Protein AF-A0A0F0HFT6-F1 (afdb_monomer_lite)

Foldseek 3Di:
DVQLVQLVVQLVVLQVPFWDPPDPPPPDTDGDQVLVVDDDDPVVNVVSVLVVVLSVQLNVVSVLSNLQVVQVVVQVVCVVPPNPPDPPPPRDKDWDDPDPVRDIDIDRHHQDPVLVVVVHNDPGSVVSSVCSCVPVVRDD

Structure (mmCIF, N/CA/C/O backbone):
data_AF-A0A0F0HFT6-F1
#
_entry.id   AF-A0A0F0HFT6-F1
#
loop_
_atom_site.group_PDB
_atom_site.id
_atom_site.type_symbol
_atom_site.label_atom_id
_atom_site.label_alt_id
_atom_site.label_comp_id
_atom_site.label_asym_id
_atom_site.label_entity_id
_atom_site.label_seq_id
_atom_site.pdbx_PDB_ins_code
_atom_site.Cartn_x
_atom_site.Cartn_y
_atom_site.Cartn_z
_atom_site.occupancy
_atom_site.B_iso_or_equiv
_atom_site.auth_seq_id
_atom_site.auth_comp_id
_atom_site.auth_asym_id
_atom_site.auth_atom_id
_atom_site.pdbx_PDB_model_num
ATOM 1 N N . MET A 1 1 ? -19.489 0.241 5.269 1.00 63.25 1 MET A N 1
ATOM 2 C CA . MET A 1 1 ? -18.514 -0.753 4.760 1.00 63.25 1 MET A CA 1
ATOM 3 C C . MET A 1 1 ? -18.097 -0.479 3.302 1.00 63.25 1 MET A C 1
ATOM 5 O O . MET A 1 1 ? -17.795 -1.406 2.567 1.00 63.25 1 MET A O 1
ATOM 9 N N . LYS A 1 2 ? -18.068 0.797 2.878 1.00 80.56 2 LYS A N 1
ATOM 10 C CA . LYS A 1 2 ? -17.800 1.215 1.491 1.00 80.56 2 LYS A CA 1
ATOM 11 C C . LYS A 1 2 ? -16.297 1.236 1.163 1.00 80.56 2 LYS A C 1
ATOM 13 O O . LYS A 1 2 ? -15.893 0.699 0.143 1.00 80.56 2 LYS A O 1
ATOM 18 N N . ILE A 1 3 ? -15.481 1.739 2.093 1.00 86.06 3 ILE A N 1
ATOM 19 C CA . ILE A 1 3 ? -14.032 1.935 1.918 1.00 86.06 3 ILE A CA 1
ATOM 20 C C . ILE A 1 3 ? -13.312 0.636 1.531 1.00 86.06 3 ILE A C 1
ATOM 22 O O . ILE A 1 3 ? -12.620 0.605 0.524 1.00 86.06 3 ILE A O 1
ATOM 26 N N . PHE A 1 4 ? -13.505 -0.455 2.285 1.00 87.19 4 PHE A N 1
ATOM 27 C CA . PHE A 1 4 ? -12.849 -1.731 1.969 1.00 87.19 4 PHE A CA 1
ATOM 28 C C . PHE A 1 4 ? -13.235 -2.248 0.577 1.00 87.19 4 PHE A C 1
ATOM 30 O O . PHE A 1 4 ? -12.374 -2.700 -0.169 1.00 87.19 4 PHE A O 1
ATOM 37 N N . ALA A 1 5 ? -14.514 -2.141 0.206 1.00 89.81 5 ALA A N 1
ATOM 38 C CA . ALA A 1 5 ? -14.989 -2.567 -1.106 1.00 89.81 5 ALA A CA 1
ATOM 39 C C . ALA A 1 5 ? -14.402 -1.715 -2.244 1.00 89.81 5 ALA A C 1
ATOM 41 O O . ALA A 1 5 ? -14.078 -2.260 -3.296 1.00 89.81 5 ALA A O 1
ATOM 42 N N . ASP A 1 6 ? -14.241 -0.407 -2.035 1.00 91.75 6 ASP A N 1
ATOM 43 C CA . ASP A 1 6 ? -13.646 0.492 -3.025 1.00 91.75 6 ASP A CA 1
ATOM 44 C C . ASP A 1 6 ? -12.143 0.219 -3.199 1.00 91.75 6 ASP A C 1
ATOM 46 O O . ASP A 1 6 ? -11.693 0.041 -4.329 1.00 91.75 6 ASP A O 1
ATOM 50 N N . VAL A 1 7 ? -11.388 0.056 -2.103 1.00 92.50 7 VAL A N 1
ATOM 51 C CA . VAL A 1 7 ? -9.966 -0.331 -2.175 1.00 92.50 7 VAL A CA 1
ATOM 52 C C . VAL A 1 7 ? -9.803 -1.694 -2.849 1.00 92.50 7 VAL A C 1
ATOM 54 O O . VAL A 1 7 ? -8.927 -1.875 -3.691 1.00 92.50 7 VAL A O 1
ATOM 57 N N . TRP A 1 8 ? -10.654 -2.662 -2.497 1.00 90.38 8 TRP A N 1
ATOM 58 C CA . TRP A 1 8 ? -10.614 -3.999 -3.082 1.00 90.38 8 TRP A CA 1
ATOM 59 C C . TRP A 1 8 ? -10.923 -3.978 -4.580 1.00 90.38 8 TRP A C 1
ATOM 61 O O . TRP A 1 8 ? -10.245 -4.651 -5.353 1.00 90.38 8 TRP A O 1
ATOM 71 N N . ARG A 1 9 ? -11.908 -3.178 -5.008 1.00 92.81 9 ARG A N 1
ATOM 72 C CA . ARG A 1 9 ? -12.230 -2.988 -6.428 1.00 92.81 9 ARG A CA 1
ATOM 73 C C . ARG A 1 9 ? -11.034 -2.421 -7.188 1.00 92.81 9 ARG A C 1
ATOM 75 O O . ARG A 1 9 ? -10.712 -2.936 -8.256 1.00 92.81 9 ARG A O 1
ATOM 82 N N . ASP A 1 10 ? -10.379 -1.403 -6.638 1.00 93.62 10 ASP A N 1
ATOM 83 C CA . ASP A 1 10 ? -9.214 -0.781 -7.268 1.00 93.62 10 ASP A CA 1
ATOM 84 C C . ASP A 1 10 ? -8.030 -1.759 -7.333 1.00 93.62 10 ASP A C 1
ATOM 86 O O . ASP A 1 10 ? -7.403 -1.888 -8.385 1.00 93.62 10 ASP A O 1
ATOM 90 N N . LEU A 1 11 ? -7.780 -2.524 -6.264 1.00 90.50 11 LEU A N 1
ATOM 91 C CA . LEU A 1 11 ? -6.747 -3.562 -6.232 1.00 90.50 11 LEU A CA 1
ATOM 92 C C . LEU A 1 11 ? -7.001 -4.662 -7.268 1.00 90.50 11 LEU A C 1
ATOM 94 O O . LEU A 1 11 ? -6.117 -4.958 -8.069 1.00 90.50 11 LEU A O 1
ATOM 98 N N . ILE A 1 12 ? -8.204 -5.240 -7.298 1.00 87.75 12 ILE A N 1
ATOM 99 C CA . ILE A 1 12 ? -8.565 -6.268 -8.282 1.00 87.75 12 ILE A CA 1
ATOM 100 C C . ILE A 1 12 ? -8.500 -5.707 -9.702 1.00 87.75 12 ILE A C 1
ATOM 102 O O . ILE A 1 12 ? -8.014 -6.386 -10.597 1.00 87.75 12 ILE A O 1
ATOM 106 N N . GLY A 1 13 ? -8.918 -4.458 -9.912 1.00 88.44 13 GLY A N 1
ATOM 107 C CA . GLY A 1 13 ? -8.851 -3.811 -11.218 1.00 88.44 13 GLY A CA 1
ATOM 108 C C . GLY A 1 13 ? -7.425 -3.568 -11.723 1.00 88.44 13 GLY A C 1
ATOM 109 O O . GLY A 1 13 ? -7.229 -3.501 -12.937 1.00 88.44 13 GLY A O 1
ATOM 110 N N . VAL A 1 14 ? -6.444 -3.418 -10.826 1.00 87.25 14 VAL A N 1
ATOM 111 C CA . VAL A 1 14 ? -5.014 -3.412 -11.178 1.00 87.25 14 VAL A CA 1
ATOM 112 C C . VAL A 1 14 ? -4.527 -4.838 -11.424 1.00 87.25 14 VAL A C 1
ATOM 114 O O . VAL A 1 14 ? -3.837 -5.076 -12.413 1.00 87.25 14 VAL A O 1
ATOM 117 N N . ILE A 1 15 ? -4.924 -5.793 -10.575 1.00 84.00 15 ILE A N 1
ATOM 118 C CA . ILE A 1 15 ? -4.513 -7.192 -10.712 1.00 84.00 15 ILE A CA 1
ATOM 119 C C . ILE A 1 15 ? -4.967 -7.773 -12.056 1.00 84.00 15 ILE A C 1
ATOM 121 O O . ILE A 1 15 ? -4.150 -8.288 -12.809 1.00 84.00 15 ILE A O 1
ATOM 125 N N . ASP A 1 16 ? -6.247 -7.637 -12.391 1.00 83.06 16 ASP A N 1
ATOM 126 C CA . ASP A 1 16 ? -6.850 -8.188 -13.610 1.00 83.06 16 ASP A CA 1
ATOM 127 C C . ASP A 1 16 ? -6.229 -7.620 -14.898 1.00 83.06 16 ASP A C 1
ATOM 129 O O . ASP A 1 16 ? -6.107 -8.320 -15.901 1.00 83.06 16 ASP A O 1
ATOM 133 N N . ARG A 1 17 ? -5.783 -6.357 -14.865 1.00 82.62 17 ARG A N 1
ATOM 134 C CA . ARG A 1 17 ? -5.152 -5.696 -16.017 1.00 82.62 17 ARG A CA 1
ATOM 135 C C . ARG A 1 17 ? -3.681 -6.049 -16.195 1.00 82.62 17 ARG A C 1
ATOM 137 O O . ARG A 1 17 ? -3.242 -6.247 -17.325 1.00 82.62 17 ARG A O 1
ATOM 144 N N . GLU A 1 18 ? -2.923 -6.078 -15.102 1.00 80.19 18 GLU A N 1
ATOM 145 C CA . GLU A 1 18 ? -1.455 -6.061 -15.162 1.00 80.19 18 GLU A CA 1
ATOM 146 C C . GLU A 1 18 ? -0.804 -7.407 -14.815 1.00 80.19 18 GLU A C 1
ATOM 148 O O . GLU A 1 18 ? 0.389 -7.615 -15.065 1.00 80.19 18 GLU A O 1
ATOM 153 N N . PHE A 1 19 ? -1.556 -8.350 -14.241 1.00 74.19 19 PHE A N 1
ATOM 154 C CA . PHE A 1 19 ? -1.007 -9.655 -13.891 1.00 74.19 19 PHE A CA 1
ATOM 155 C C . PHE A 1 19 ? -1.063 -10.591 -15.088 1.00 74.19 19 PHE A C 1
ATOM 157 O O . PHE A 1 19 ? -2.067 -10.723 -15.787 1.00 74.19 19 PHE A O 1
ATOM 164 N N . ALA A 1 20 ? 0.049 -11.282 -15.323 1.00 62.75 20 ALA A N 1
ATOM 165 C CA . ALA A 1 20 ? 0.109 -12.279 -16.372 1.00 62.75 20 ALA A CA 1
ATOM 166 C C . ALA A 1 20 ? -0.697 -13.514 -15.954 1.00 62.75 20 ALA A C 1
ATOM 168 O O . ALA A 1 20 ? -0.375 -14.161 -14.958 1.00 62.75 20 ALA A O 1
ATOM 169 N N . TYR A 1 21 ? -1.633 -13.948 -16.802 1.00 55.03 21 TYR A N 1
ATOM 170 C CA . TYR A 1 21 ? -2.261 -15.276 -16.715 1.00 55.03 21 TYR A CA 1
ATOM 171 C C . TYR A 1 21 ? -1.237 -16.437 -16.714 1.00 55.03 21 TYR A C 1
ATOM 173 O O . TYR A 1 21 ? -1.597 -17.586 -16.475 1.00 55.03 21 TYR A O 1
ATOM 181 N N . HIS A 1 22 ? 0.027 -16.178 -17.072 1.00 47.31 22 HIS A N 1
ATOM 182 C CA . HIS A 1 22 ? 0.972 -17.191 -17.554 1.00 47.31 22 HIS A CA 1
ATOM 183 C C . HIS A 1 22 ? 2.029 -17.654 -16.543 1.00 47.31 22 HIS A C 1
ATOM 185 O O . HIS A 1 22 ? 2.823 -18.536 -16.861 1.00 47.31 22 HIS A O 1
ATOM 191 N N . ARG A 1 23 ? 2.029 -17.155 -15.302 1.00 46.69 23 ARG A N 1
ATOM 192 C CA . ARG A 1 23 ? 2.836 -17.749 -14.220 1.00 46.69 23 ARG A CA 1
ATOM 193 C C . ARG A 1 23 ? 1.975 -18.051 -13.005 1.00 46.69 23 ARG A C 1
ATOM 195 O O . ARG A 1 23 ? 2.172 -17.493 -11.933 1.00 46.69 23 ARG A O 1
ATOM 202 N N . ASN A 1 24 ? 1.071 -19.014 -13.169 1.00 47.69 24 ASN A N 1
ATOM 203 C CA . ASN A 1 24 ? 0.470 -19.737 -12.051 1.00 47.69 24 ASN A CA 1
ATOM 204 C C . ASN A 1 24 ? 1.561 -20.560 -11.342 1.00 47.69 24 ASN A C 1
ATOM 206 O O . ASN A 1 24 ? 1.649 -21.780 -11.493 1.00 47.69 24 ASN A O 1
ATOM 210 N N . MET A 1 25 ? 2.420 -19.905 -10.556 1.00 51.28 25 MET A N 1
ATOM 211 C CA . MET A 1 25 ? 3.235 -20.582 -9.547 1.00 51.28 25 MET A CA 1
ATOM 212 C C . MET A 1 25 ? 2.323 -20.972 -8.386 1.00 51.28 25 MET A C 1
ATOM 214 O O . MET A 1 25 ? 2.367 -20.340 -7.339 1.00 51.28 25 MET A O 1
ATOM 218 N N . ARG A 1 26 ? 1.494 -21.993 -8.636 1.00 52.69 26 ARG A N 1
ATOM 219 C CA . ARG A 1 26 ? 0.571 -22.754 -7.773 1.00 52.69 26 ARG A CA 1
ATOM 220 C C . ARG A 1 26 ? -0.348 -22.003 -6.794 1.00 52.69 26 ARG A C 1
ATOM 222 O O . ARG A 1 26 ? -1.471 -22.451 -6.690 1.00 52.69 26 ARG A O 1
ATOM 229 N N . ASP A 1 27 ? 0.041 -20.876 -6.196 1.00 62.47 27 ASP A N 1
ATOM 230 C CA . ASP A 1 27 ? -0.743 -20.060 -5.251 1.00 62.47 27 ASP A CA 1
ATOM 231 C C . ASP A 1 27 ? -0.275 -18.579 -5.188 1.00 62.47 27 ASP A C 1
ATOM 233 O O . ASP A 1 27 ? -0.503 -17.888 -4.195 1.00 62.47 27 ASP A O 1
ATOM 237 N N . ARG A 1 28 ? 0.453 -18.070 -6.198 1.00 66.75 28 ARG A N 1
ATOM 238 C CA . ARG A 1 28 ? 1.003 -16.696 -6.192 1.00 66.75 28 ARG A CA 1
ATOM 239 C C . ARG A 1 28 ? 0.519 -15.876 -7.379 1.00 66.75 28 ARG A C 1
ATOM 241 O O . ARG A 1 28 ? 0.601 -16.328 -8.517 1.00 66.75 28 ARG A O 1
ATOM 248 N N . PHE A 1 29 ? 0.106 -14.643 -7.101 1.00 69.75 29 PHE A N 1
ATOM 249 C CA . PHE A 1 29 ? -0.122 -13.620 -8.114 1.00 69.75 29 PHE A CA 1
ATOM 250 C C . PHE A 1 29 ? 1.215 -12.953 -8.458 1.00 69.75 29 PHE A C 1
ATOM 252 O O . PHE A 1 29 ? 1.877 -12.402 -7.577 1.00 69.75 29 PHE A O 1
ATOM 259 N N . CYS A 1 30 ? 1.617 -13.000 -9.729 1.00 75.56 30 CYS A N 1
ATOM 260 C CA . CYS A 1 30 ? 2.831 -12.350 -10.219 1.00 75.56 30 CYS A CA 1
ATOM 261 C C . CYS A 1 30 ? 2.491 -11.291 -11.272 1.00 75.56 30 CYS A C 1
ATOM 263 O O . CYS A 1 30 ? 1.814 -11.585 -12.261 1.00 75.56 30 CYS A O 1
ATOM 265 N N . LEU A 1 31 ? 3.000 -10.075 -11.069 1.00 80.44 31 LEU A N 1
ATOM 266 C CA . LEU A 1 31 ? 2.967 -9.030 -12.087 1.00 80.44 31 LEU A CA 1
ATOM 267 C C . LEU A 1 31 ? 3.742 -9.474 -13.328 1.00 80.44 31 LEU A C 1
ATOM 269 O O . LEU A 1 31 ? 4.751 -10.177 -13.227 1.00 80.44 31 LEU A O 1
ATOM 273 N N . ARG A 1 32 ? 3.283 -9.044 -14.503 1.00 82.50 32 ARG A N 1
ATOM 274 C CA . ARG A 1 32 ? 3.997 -9.311 -15.749 1.00 82.50 32 ARG A CA 1
ATOM 275 C C . ARG A 1 32 ? 5.273 -8.475 -15.828 1.00 82.50 32 ARG A C 1
ATOM 277 O O . ARG A 1 32 ? 5.232 -7.251 -15.798 1.00 82.50 32 ARG A O 1
ATOM 284 N N . GLU A 1 33 ? 6.401 -9.136 -16.029 1.00 85.44 33 GLU A N 1
ATOM 285 C CA . GLU A 1 33 ? 7.706 -8.491 -16.182 1.00 85.44 33 GLU A CA 1
ATOM 286 C C . GLU A 1 33 ? 8.005 -8.246 -17.671 1.00 85.44 33 GLU A C 1
ATOM 288 O O . GLU A 1 33 ? 8.857 -8.913 -18.255 1.00 85.44 33 GLU A O 1
ATOM 293 N N . LYS A 1 34 ? 7.285 -7.303 -18.306 1.00 85.56 34 LYS A N 1
ATOM 294 C CA . LYS A 1 34 ? 7.379 -7.024 -19.761 1.00 85.56 34 LYS A CA 1
ATOM 295 C C . LYS A 1 34 ? 8.826 -6.814 -20.238 1.00 85.56 34 LYS A C 1
ATOM 297 O O . LYS A 1 34 ? 9.197 -7.297 -21.303 1.00 85.56 34 LYS A O 1
ATOM 302 N N . HIS A 1 35 ? 9.662 -6.166 -19.422 1.00 84.25 35 HIS A N 1
ATOM 303 C CA . HIS A 1 35 ? 11.083 -5.925 -19.706 1.00 84.25 35 HIS A CA 1
ATOM 304 C C . HIS A 1 35 ? 11.919 -7.212 -19.872 1.00 84.25 35 HIS A C 1
ATOM 306 O O . HIS A 1 35 ? 13.009 -7.156 -20.427 1.00 84.25 35 HIS A O 1
ATOM 312 N N . LYS A 1 36 ? 11.429 -8.377 -19.420 1.00 85.94 36 LYS A N 1
ATOM 313 C CA . LYS A 1 36 ? 12.091 -9.687 -19.580 1.00 85.94 36 LYS A CA 1
ATOM 314 C C . LYS A 1 36 ? 11.597 -10.490 -20.783 1.00 85.94 36 LYS A C 1
ATOM 316 O O . LYS A 1 36 ? 12.119 -11.571 -21.035 1.00 85.94 36 LYS A O 1
ATOM 321 N N . GLU A 1 37 ? 10.571 -10.008 -21.478 1.00 87.94 37 GLU A N 1
ATOM 322 C CA . GLU A 1 37 ? 9.945 -10.696 -22.616 1.00 87.94 37 GLU A CA 1
ATOM 323 C C . GLU A 1 37 ? 10.368 -10.108 -23.972 1.00 87.94 37 GLU A C 1
ATOM 325 O O . GLU A 1 37 ? 9.957 -10.614 -25.013 1.00 87.94 37 GLU A O 1
ATOM 330 N N . ILE A 1 38 ? 11.167 -9.039 -23.962 1.00 89.06 38 ILE A N 1
ATOM 331 C CA . ILE A 1 38 ? 11.656 -8.353 -25.159 1.00 89.06 38 ILE A CA 1
ATOM 332 C C . ILE A 1 38 ? 13.065 -8.812 -25.537 1.00 89.06 38 ILE A C 1
ATOM 334 O O . ILE A 1 38 ? 13.858 -9.199 -24.676 1.00 89.06 38 ILE A O 1
ATOM 338 N N . ASP A 1 39 ? 13.395 -8.698 -26.824 1.00 92.69 39 ASP A N 1
ATOM 339 C CA . ASP A 1 39 ? 14.790 -8.706 -27.262 1.00 92.69 39 ASP A CA 1
ATOM 340 C C . ASP A 1 39 ? 15.537 -7.510 -26.655 1.00 92.69 39 ASP A C 1
ATOM 342 O O . ASP A 1 39 ? 14.936 -6.493 -26.299 1.00 92.69 39 ASP A O 1
ATOM 346 N N . TRP A 1 40 ? 16.858 -7.636 -26.515 1.00 90.69 40 TRP A N 1
ATOM 347 C CA . TRP A 1 40 ? 17.664 -6.621 -25.842 1.00 90.69 40 TRP A CA 1
ATOM 348 C C . TRP A 1 40 ? 17.597 -5.260 -26.554 1.00 90.69 40 TRP A C 1
ATOM 350 O O . TRP A 1 40 ? 18.221 -5.048 -27.595 1.00 90.69 40 TRP A O 1
ATOM 360 N N . ASP A 1 41 ? 16.889 -4.324 -25.924 1.00 94.94 41 ASP A N 1
ATOM 361 C CA . ASP A 1 41 ? 16.858 -2.896 -26.232 1.00 94.94 41 ASP A CA 1
ATOM 362 C C . ASP A 1 41 ? 16.936 -2.131 -24.906 1.00 94.94 41 ASP A C 1
ATOM 364 O O . ASP A 1 41 ? 16.036 -2.218 -24.071 1.00 94.94 41 ASP A O 1
ATOM 368 N N . GLU A 1 42 ? 18.021 -1.380 -24.701 1.00 94.19 42 GLU A N 1
ATOM 369 C CA . GLU A 1 42 ? 18.284 -0.663 -23.448 1.00 94.19 42 GLU A CA 1
ATOM 370 C C . GLU A 1 42 ? 17.167 0.327 -23.083 1.00 94.19 42 GLU A C 1
ATOM 372 O O . GLU A 1 42 ? 16.799 0.454 -21.912 1.00 94.19 42 GLU A O 1
ATOM 377 N N . LYS A 1 43 ? 16.601 1.024 -24.077 1.00 94.31 43 LYS A N 1
ATOM 378 C CA . LYS A 1 43 ? 15.568 2.038 -23.842 1.00 94.31 43 LYS A CA 1
ATOM 379 C C . LYS A 1 43 ? 14.253 1.381 -23.456 1.00 94.31 43 LYS A C 1
ATOM 381 O O . LYS A 1 43 ? 13.645 1.799 -22.472 1.00 94.31 43 LYS A O 1
ATOM 386 N N . LEU A 1 44 ? 13.836 0.357 -24.201 1.00 93.00 44 LEU A N 1
ATOM 387 C CA . LEU A 1 44 ? 12.596 -0.368 -23.914 1.00 93.00 44 LEU A CA 1
ATOM 388 C C . LEU A 1 44 ? 12.695 -1.153 -22.606 1.00 93.00 44 LEU A C 1
ATOM 390 O O . LEU A 1 44 ? 11.749 -1.148 -21.821 1.00 93.00 44 LEU A O 1
ATOM 394 N N . TYR A 1 45 ? 13.847 -1.769 -22.333 1.00 92.44 45 TYR A N 1
ATOM 395 C CA . TYR A 1 45 ? 14.096 -2.473 -21.079 1.00 92.44 45 TYR A CA 1
ATOM 396 C C . TYR A 1 45 ? 13.934 -1.535 -19.886 1.00 92.44 45 TYR A C 1
ATOM 398 O O . TYR A 1 45 ? 13.208 -1.854 -18.945 1.00 92.44 45 TYR A O 1
ATOM 406 N N . LYS A 1 46 ? 14.561 -0.354 -19.947 1.00 92.44 46 LYS A N 1
ATOM 407 C CA . LYS A 1 46 ? 14.440 0.649 -18.892 1.00 92.44 46 LYS A CA 1
ATOM 408 C C . LYS A 1 46 ? 13.003 1.144 -18.742 1.00 92.44 46 LYS A C 1
ATOM 410 O O . LYS A 1 46 ? 12.491 1.149 -17.633 1.00 92.44 46 LYS A O 1
ATOM 415 N N . GLN A 1 47 ? 12.342 1.496 -19.844 1.00 92.00 47 GLN A N 1
ATOM 416 C CA . GLN A 1 47 ? 10.965 1.989 -19.818 1.00 92.00 47 GLN A CA 1
ATOM 417 C C . GLN A 1 47 ? 10.000 0.981 -19.171 1.00 92.00 47 GLN A C 1
ATOM 419 O O . GLN A 1 47 ? 9.219 1.347 -18.298 1.00 92.00 47 GLN A O 1
ATOM 424 N N . TYR A 1 48 ? 10.066 -0.291 -19.569 1.00 91.81 48 TYR A N 1
ATOM 425 C CA . TYR A 1 48 ? 9.223 -1.339 -18.991 1.00 91.81 48 TYR A CA 1
ATOM 426 C C . TYR A 1 48 ? 9.644 -1.747 -17.573 1.00 91.81 48 TYR A C 1
ATOM 428 O O . TYR A 1 48 ? 8.824 -2.290 -16.833 1.00 91.81 48 TYR A O 1
ATOM 436 N N . GLY A 1 49 ? 10.906 -1.526 -17.198 1.00 90.69 49 GLY A N 1
ATOM 437 C CA . GLY A 1 49 ? 11.384 -1.653 -15.822 1.00 90.69 49 GLY A CA 1
ATOM 438 C C . GLY A 1 49 ? 10.774 -0.579 -14.921 1.00 90.69 49 GLY A C 1
ATOM 439 O O . GLY A 1 49 ? 10.163 -0.912 -13.911 1.00 90.69 49 GLY A O 1
ATOM 440 N N . ASP A 1 50 ? 10.841 0.683 -15.346 1.00 91.19 50 ASP A N 1
ATOM 441 C CA . ASP A 1 50 ? 10.270 1.821 -14.617 1.00 91.19 50 ASP A CA 1
ATOM 442 C C . ASP A 1 50 ? 8.733 1.672 -14.477 1.00 91.19 50 ASP A C 1
ATOM 444 O O . ASP A 1 50 ? 8.178 1.892 -13.400 1.00 91.19 50 ASP A O 1
ATOM 448 N N . GLU A 1 51 ? 8.031 1.214 -15.529 1.00 90.25 51 GLU A N 1
ATOM 449 C CA . GLU A 1 51 ? 6.588 0.900 -15.476 1.00 90.25 51 GLU A CA 1
ATOM 450 C C . GLU A 1 51 ? 6.275 -0.215 -14.464 1.00 90.25 51 GLU A C 1
ATOM 452 O O . GLU A 1 51 ? 5.297 -0.135 -13.716 1.00 90.25 51 GLU A O 1
ATOM 457 N N . PHE A 1 52 ? 7.110 -1.256 -14.430 1.00 90.19 52 PHE A N 1
ATOM 458 C CA . PHE A 1 52 ? 6.955 -2.369 -13.501 1.00 90.19 52 PHE A CA 1
ATOM 459 C C . PHE A 1 52 ? 7.142 -1.916 -12.048 1.00 90.19 52 PHE A C 1
ATOM 461 O O . PHE A 1 52 ? 6.290 -2.215 -11.210 1.00 90.19 52 PHE A O 1
ATOM 468 N N . ASP A 1 53 ? 8.200 -1.158 -11.758 1.00 89.94 53 ASP A N 1
ATOM 469 C CA . ASP A 1 53 ? 8.477 -0.651 -10.411 1.00 89.94 53 ASP A CA 1
ATOM 470 C C . ASP A 1 53 ? 7.362 0.291 -9.928 1.00 89.94 53 ASP A C 1
ATOM 472 O O . ASP A 1 53 ? 6.905 0.188 -8.786 1.00 89.94 53 ASP A O 1
ATOM 476 N N . PHE A 1 54 ? 6.836 1.142 -10.816 1.00 91.81 54 PHE A N 1
ATOM 477 C CA . PHE A 1 54 ? 5.679 1.983 -10.515 1.00 91.81 54 PHE A CA 1
ATOM 478 C C . PHE A 1 54 ? 4.437 1.158 -10.141 1.00 91.81 54 PHE A C 1
ATOM 480 O O . PHE A 1 54 ? 3.768 1.446 -9.145 1.00 91.81 54 PHE A O 1
ATOM 487 N N . LEU A 1 55 ? 4.117 0.114 -10.914 1.00 90.50 55 LEU A N 1
ATOM 488 C CA . LEU A 1 55 ? 2.972 -0.759 -10.637 1.00 90.50 55 LEU A CA 1
ATOM 489 C C . LEU A 1 55 ? 3.131 -1.529 -9.323 1.00 90.50 55 LEU A C 1
ATOM 491 O O . LEU A 1 55 ? 2.156 -1.677 -8.580 1.00 90.50 55 LEU A O 1
ATOM 495 N N . VAL A 1 56 ? 4.347 -1.988 -9.018 1.00 89.62 56 VAL A N 1
ATOM 496 C CA . VAL A 1 56 ? 4.681 -2.626 -7.740 1.00 89.62 56 VAL A CA 1
ATOM 497 C C . VAL A 1 56 ? 4.367 -1.685 -6.575 1.00 89.62 56 VAL A C 1
ATOM 499 O O . VAL A 1 56 ? 3.680 -2.091 -5.635 1.00 89.62 56 VAL A O 1
ATOM 502 N N . ASP A 1 57 ? 4.798 -0.425 -6.644 1.00 91.31 57 ASP A N 1
ATOM 503 C CA . ASP A 1 57 ? 4.540 0.544 -5.576 1.00 91.31 57 ASP A CA 1
ATOM 504 C C . ASP A 1 57 ? 3.055 0.917 -5.463 1.00 91.31 57 ASP A C 1
ATOM 506 O O . ASP A 1 57 ? 2.530 0.991 -4.351 1.00 91.31 57 ASP A O 1
ATOM 510 N N . VAL A 1 58 ? 2.326 1.036 -6.580 1.00 93.19 58 VAL A N 1
ATOM 511 C CA . VAL A 1 58 ? 0.861 1.220 -6.557 1.00 93.19 58 VAL A CA 1
ATOM 512 C C . VAL A 1 58 ? 0.165 0.066 -5.833 1.00 93.19 58 VAL A C 1
ATOM 514 O O . VAL A 1 58 ? -0.727 0.298 -5.016 1.00 93.19 58 VAL A O 1
ATOM 517 N N . ILE A 1 59 ? 0.563 -1.179 -6.096 1.00 91.75 59 ILE A N 1
ATOM 518 C CA . ILE A 1 59 ? -0.026 -2.350 -5.437 1.00 91.75 59 ILE A CA 1
ATOM 519 C C . ILE A 1 59 ? 0.331 -2.388 -3.956 1.00 91.75 59 ILE A C 1
ATOM 521 O O . ILE A 1 59 ? -0.542 -2.687 -3.140 1.00 91.75 59 ILE A O 1
ATOM 525 N N . HIS A 1 60 ? 1.571 -2.061 -3.586 1.00 91.12 60 HIS A N 1
ATOM 526 C CA . HIS A 1 60 ? 1.966 -1.972 -2.182 1.00 91.12 60 HIS A CA 1
ATOM 527 C C . HIS A 1 60 ? 1.090 -0.980 -1.409 1.00 91.12 60 HIS A C 1
ATOM 529 O O . HIS A 1 60 ? 0.580 -1.329 -0.342 1.00 91.12 60 HIS A O 1
ATOM 535 N N . GLU A 1 61 ? 0.846 0.207 -1.967 1.00 93.00 61 GLU A N 1
ATOM 536 C CA . GLU A 1 61 ? -0.031 1.205 -1.351 1.00 93.00 61 GLU A CA 1
ATOM 537 C C . GLU A 1 61 ? -1.493 0.729 -1.287 1.00 93.00 61 GLU A C 1
ATOM 539 O O . GLU A 1 61 ? -2.153 0.856 -0.254 1.00 93.00 61 GLU A O 1
ATOM 544 N N . LEU A 1 62 ? -2.013 0.095 -2.344 1.00 93.88 62 LEU A N 1
ATOM 545 C CA . LEU A 1 62 ? -3.367 -0.475 -2.319 1.00 93.88 62 LEU A CA 1
ATOM 546 C C . LEU A 1 62 ? -3.515 -1.569 -1.252 1.00 93.88 62 LEU A C 1
ATOM 548 O O . LEU A 1 62 ? -4.523 -1.595 -0.548 1.00 93.88 62 LEU A O 1
ATOM 552 N N . ILE A 1 63 ? -2.514 -2.437 -1.075 1.00 93.19 63 ILE A N 1
ATOM 553 C CA . ILE A 1 63 ? -2.506 -3.459 -0.017 1.00 93.19 63 ILE A CA 1
ATOM 554 C C . ILE A 1 63 ? -2.422 -2.806 1.368 1.00 93.19 63 ILE A C 1
ATOM 556 O O . ILE A 1 63 ? -3.115 -3.243 2.294 1.00 93.19 63 ILE A O 1
ATOM 560 N N . TYR A 1 64 ? -1.618 -1.750 1.524 1.00 93.25 64 TYR A N 1
ATOM 561 C CA . TYR A 1 64 ? -1.545 -0.980 2.766 1.00 93.25 64 TYR A CA 1
ATOM 562 C C . TYR A 1 64 ? -2.926 -0.427 3.143 1.00 93.25 64 TYR A C 1
ATOM 564 O O . TYR A 1 64 ? -3.418 -0.674 4.248 1.00 93.25 64 TYR A O 1
ATOM 572 N N . HIS A 1 65 ? -3.606 0.227 2.196 1.00 93.75 65 HIS A N 1
ATOM 573 C CA . HIS A 1 65 ? -4.957 0.749 2.395 1.00 93.75 65 HIS A CA 1
ATOM 574 C C . HIS A 1 65 ? -5.997 -0.361 2.607 1.00 93.75 65 HIS A C 1
ATOM 576 O O . HIS A 1 65 ? -6.880 -0.197 3.447 1.00 93.75 65 HIS A O 1
ATOM 582 N N . ALA A 1 66 ? -5.893 -1.503 1.922 1.00 93.62 66 ALA A N 1
ATOM 583 C CA . ALA A 1 66 ? -6.812 -2.629 2.107 1.00 93.62 66 ALA A CA 1
ATOM 584 C C . ALA A 1 66 ? -6.696 -3.195 3.527 1.00 93.62 66 ALA A C 1
ATOM 586 O O . ALA A 1 66 ? -7.702 -3.453 4.190 1.00 93.62 66 ALA A O 1
ATOM 587 N N . THR A 1 67 ? -5.462 -3.311 4.021 1.00 93.56 67 THR A N 1
ATOM 588 C CA . THR A 1 67 ? -5.175 -3.764 5.383 1.00 93.56 67 THR A CA 1
ATOM 589 C C . THR A 1 67 ? -5.682 -2.756 6.415 1.00 93.56 67 THR A C 1
ATOM 591 O O . THR A 1 67 ? -6.323 -3.148 7.388 1.00 93.56 67 THR A O 1
ATOM 594 N N . ALA A 1 68 ? -5.475 -1.455 6.186 1.00 92.62 68 ALA A N 1
ATOM 595 C CA . ALA A 1 68 ? -5.985 -0.397 7.060 1.00 92.62 68 ALA A CA 1
ATOM 596 C C . ALA A 1 68 ? -7.521 -0.375 7.111 1.00 92.62 68 ALA A C 1
ATOM 598 O O . ALA A 1 68 ? -8.105 -0.228 8.185 1.00 92.62 68 ALA A O 1
ATOM 599 N N . ALA A 1 69 ? -8.184 -0.569 5.969 1.00 92.19 69 ALA A N 1
ATOM 600 C CA . ALA A 1 69 ? -9.637 -0.654 5.884 1.00 92.19 69 ALA A CA 1
ATOM 601 C C . ALA A 1 69 ? -10.190 -1.907 6.578 1.00 92.19 69 ALA A C 1
ATOM 603 O O . ALA A 1 69 ? -11.210 -1.819 7.259 1.00 92.19 69 ALA A O 1
ATOM 604 N N . ALA A 1 70 ? -9.514 -3.052 6.457 1.00 91.31 70 ALA A N 1
ATOM 605 C CA . ALA A 1 70 ? -9.882 -4.264 7.182 1.00 91.31 70 ALA A CA 1
ATOM 606 C C . ALA A 1 70 ? -9.712 -4.083 8.699 1.00 91.31 70 ALA A C 1
ATOM 608 O O . ALA A 1 70 ? -10.628 -4.393 9.458 1.00 91.31 70 ALA A O 1
ATOM 609 N N . ASN A 1 71 ? -8.601 -3.483 9.135 1.00 91.19 71 ASN A N 1
ATOM 610 C CA . ASN A 1 71 ? -8.383 -3.139 10.540 1.00 91.19 71 ASN A CA 1
ATOM 611 C C . ASN A 1 71 ? -9.451 -2.175 11.072 1.00 91.19 71 ASN A C 1
ATOM 613 O O . ASN A 1 71 ? -9.940 -2.382 12.174 1.00 91.19 71 ASN A O 1
ATOM 617 N N . LEU A 1 72 ? -9.893 -1.192 10.280 1.00 89.00 72 LEU A N 1
ATOM 618 C CA . LEU A 1 72 ? -10.997 -0.304 10.659 1.00 89.00 72 LEU A CA 1
ATOM 619 C C . LEU A 1 72 ? -12.320 -1.063 10.865 1.00 89.00 72 LEU A C 1
ATOM 621 O O . LEU A 1 72 ? -13.100 -0.704 11.745 1.00 89.00 72 LEU A O 1
ATOM 625 N N . ILE A 1 73 ? -12.595 -2.097 10.063 1.00 87.50 73 ILE A N 1
ATOM 626 C CA . ILE A 1 73 ? -13.770 -2.961 10.264 1.00 87.50 73 ILE A CA 1
ATOM 627 C C . ILE A 1 73 ? -13.625 -3.733 11.575 1.00 87.50 73 ILE A C 1
ATOM 629 O O . ILE A 1 73 ? -14.555 -3.731 12.377 1.00 87.50 73 ILE A O 1
ATOM 633 N N . CYS A 1 74 ? -12.463 -4.348 11.811 1.00 86.06 74 CYS A N 1
ATOM 634 C CA . CYS A 1 74 ? -12.187 -5.054 13.058 1.00 86.06 74 CYS A CA 1
ATOM 635 C C . CYS A 1 74 ? -12.350 -4.133 14.277 1.00 86.06 74 CYS A C 1
ATOM 637 O O . CYS A 1 74 ? -12.972 -4.537 15.252 1.00 86.06 74 CYS A O 1
ATOM 639 N N . ASP A 1 75 ? -11.836 -2.902 14.214 1.00 84.81 75 ASP A N 1
ATOM 640 C CA . ASP A 1 75 ? -11.947 -1.910 15.290 1.00 84.81 75 ASP A CA 1
ATOM 641 C C . ASP A 1 75 ? -13.420 -1.573 15.586 1.00 84.81 75 ASP A C 1
ATOM 643 O O . ASP A 1 75 ? -13.839 -1.641 16.735 1.00 84.81 75 ASP A O 1
ATOM 647 N N . ARG A 1 76 ? -14.243 -1.332 14.554 1.00 83.56 76 ARG A N 1
ATOM 648 C CA . ARG A 1 76 ? -15.682 -1.052 14.732 1.00 83.56 76 ARG A CA 1
ATOM 649 C C . ARG A 1 76 ? -16.456 -2.221 15.337 1.00 83.56 76 ARG A C 1
ATOM 651 O O . ARG A 1 76 ? -17.317 -2.008 16.177 1.00 83.56 76 ARG A O 1
ATOM 658 N N . VAL A 1 77 ? -16.155 -3.449 14.914 1.00 83.69 77 VAL A N 1
ATOM 659 C CA . VAL A 1 77 ? -16.793 -4.645 15.486 1.00 83.69 77 VAL A CA 1
ATOM 660 C C . VAL A 1 77 ? -16.399 -4.816 16.954 1.00 83.69 77 VAL A C 1
ATOM 662 O O . VAL A 1 77 ? -17.236 -5.201 17.763 1.00 83.69 77 VAL A O 1
ATOM 665 N N . ARG A 1 78 ? -15.146 -4.514 17.322 1.00 80.06 78 ARG A N 1
ATOM 666 C CA . ARG A 1 78 ? -14.711 -4.547 18.728 1.00 80.06 78 ARG A CA 1
ATOM 667 C C . ARG A 1 78 ? -15.447 -3.515 19.570 1.00 80.06 78 ARG A C 1
ATOM 669 O O . ARG A 1 78 ? -15.916 -3.873 20.646 1.00 80.06 78 ARG A O 1
ATOM 676 N N . ASP A 1 79 ? -15.593 -2.293 19.058 1.00 79.00 79 ASP A N 1
ATOM 677 C CA . ASP A 1 79 ? -16.350 -1.236 19.732 1.00 79.00 79 ASP A CA 1
ATOM 678 C C . ASP A 1 79 ? -17.794 -1.664 20.036 1.00 79.00 79 ASP A C 1
ATOM 680 O O . ASP A 1 79 ? -18.325 -1.341 21.089 1.00 79.00 79 ASP A O 1
ATOM 684 N N . GLU A 1 80 ? -18.431 -2.440 19.160 1.00 81.62 80 GLU A N 1
ATOM 685 C CA . GLU A 1 80 ? -19.797 -2.924 19.402 1.00 81.62 80 GLU A CA 1
ATOM 686 C C . GLU A 1 80 ? -19.889 -4.063 20.436 1.00 81.62 80 GLU A C 1
ATOM 688 O O . GLU A 1 80 ? -20.950 -4.255 21.031 1.00 81.62 80 GLU A O 1
ATOM 693 N N . VAL A 1 81 ? -18.816 -4.834 20.651 1.00 78.31 81 VAL A N 1
ATOM 694 C CA . VAL A 1 81 ? -18.830 -6.035 21.509 1.00 78.31 81 VAL A CA 1
ATOM 695 C C . VAL A 1 81 ? -18.296 -5.749 22.914 1.00 78.31 81 VAL A C 1
ATOM 697 O O . VAL A 1 81 ? -18.959 -6.077 23.896 1.00 78.31 81 VAL A O 1
ATOM 700 N N . ASP A 1 82 ? -17.098 -5.17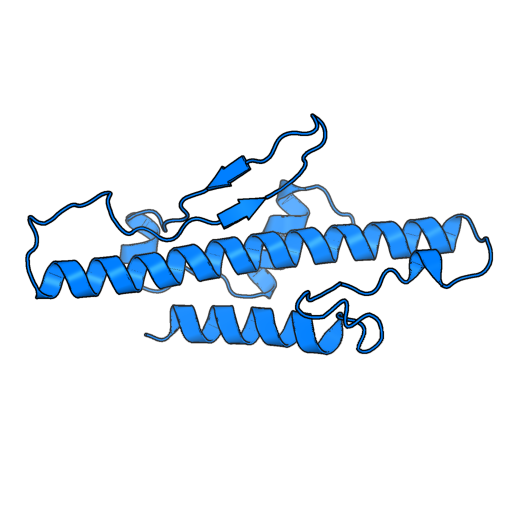2 23.017 1.00 70.19 82 ASP A N 1
ATOM 701 C CA . ASP A 1 82 ? -16.462 -4.770 24.276 1.00 70.19 82 ASP A CA 1
ATOM 702 C C . ASP A 1 82 ? -15.355 -3.750 23.978 1.00 70.19 82 ASP A C 1
ATOM 704 O O . ASP A 1 82 ? -14.258 -4.103 23.532 1.00 70.19 82 ASP A O 1
ATOM 708 N N . HIS A 1 83 ? -15.635 -2.480 24.276 1.00 61.91 83 HIS A N 1
ATOM 709 C CA . HIS A 1 83 ? -14.701 -1.375 24.077 1.00 61.91 83 HIS A CA 1
ATOM 710 C C . HIS A 1 83 ? -13.363 -1.548 24.813 1.00 61.91 83 HIS A C 1
ATOM 712 O O . HIS A 1 83 ? -12.403 -0.892 24.435 1.00 61.91 83 HIS A O 1
ATOM 718 N N . GLY A 1 84 ? -13.272 -2.370 25.867 1.00 64.75 84 GLY A N 1
ATOM 719 C CA . GLY A 1 84 ? -12.050 -2.561 26.661 1.00 64.75 84 GLY A CA 1
ATOM 720 C C . GLY A 1 84 ? -11.167 -3.730 26.214 1.00 64.75 84 GLY A C 1
ATOM 721 O O . GLY A 1 84 ? -10.075 -3.925 26.761 1.00 64.75 84 GLY A O 1
ATOM 722 N N . TYR A 1 85 ? -11.616 -4.538 25.251 1.00 59.41 85 TYR A N 1
ATOM 723 C CA . TYR A 1 85 ? -10.974 -5.810 24.938 1.00 59.41 85 TYR A CA 1
ATOM 724 C C . TYR A 1 85 ? -9.865 -5.671 23.879 1.00 59.41 85 TYR A C 1
ATOM 726 O O . TYR A 1 85 ? -10.123 -5.556 22.683 1.00 59.41 85 TYR A O 1
ATOM 734 N N . ARG A 1 86 ? -8.602 -5.766 24.328 1.00 60.34 86 ARG A N 1
ATOM 735 C CA . ARG A 1 86 ? -7.392 -6.001 23.505 1.00 60.34 86 ARG A CA 1
ATOM 736 C C . ARG A 1 86 ? -7.228 -5.069 22.287 1.00 60.34 86 ARG A C 1
ATOM 738 O O . ARG A 1 86 ? -7.162 -5.524 21.146 1.00 60.34 86 ARG A O 1
ATOM 745 N N . PHE A 1 87 ? -7.041 -3.775 22.546 1.00 62.38 87 PHE A N 1
ATOM 746 C CA . PHE A 1 87 ? -6.866 -2.716 21.533 1.00 62.38 87 PHE A CA 1
ATOM 747 C C . PHE A 1 87 ? -5.780 -2.966 20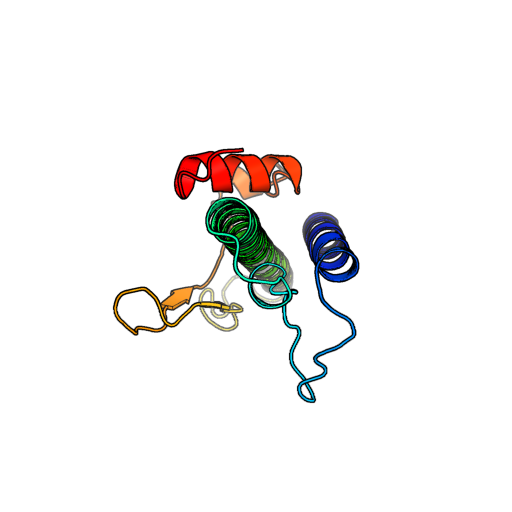.466 1.00 62.38 87 PHE A C 1
ATOM 749 O O . PHE A 1 87 ? -5.888 -2.470 19.342 1.00 62.38 87 PHE A O 1
ATOM 756 N N . ASP A 1 88 ? -4.739 -3.733 20.796 1.00 64.94 88 ASP A N 1
ATOM 757 C CA . ASP A 1 88 ? -3.613 -4.002 19.893 1.00 64.94 88 ASP A CA 1
ATOM 758 C C . ASP A 1 88 ? -3.534 -5.442 19.380 1.00 64.94 88 ASP A C 1
ATOM 760 O O . ASP A 1 88 ? -2.726 -5.733 18.492 1.00 64.94 88 ASP A O 1
ATOM 764 N N . GLU A 1 89 ? -4.388 -6.345 19.867 1.00 69.25 89 GLU A N 1
ATOM 765 C CA . GLU A 1 89 ? -4.383 -7.736 19.416 1.00 69.25 89 GLU A CA 1
ATOM 766 C C . GLU A 1 89 ? -5.408 -7.984 18.298 1.00 69.25 89 GLU A C 1
ATOM 768 O O . GLU A 1 89 ? -6.514 -7.440 18.264 1.00 69.25 89 GLU A O 1
ATOM 773 N N . GLY A 1 90 ? -5.035 -8.833 17.337 1.00 75.31 90 GLY A N 1
ATOM 774 C CA . GLY A 1 90 ? -5.888 -9.177 16.196 1.00 75.31 90 GLY A CA 1
ATOM 775 C C . GLY A 1 90 ? -5.946 -8.113 15.093 1.00 75.31 90 GLY A C 1
ATOM 776 O O . GLY A 1 90 ? -6.854 -8.155 14.265 1.00 75.31 90 GLY A O 1
ATOM 777 N N . LYS A 1 91 ? -5.015 -7.149 15.068 1.00 84.50 91 LYS A N 1
ATOM 778 C CA . LYS A 1 91 ? -4.793 -6.308 13.882 1.00 84.50 91 LYS A CA 1
ATOM 779 C C . LYS A 1 91 ? -4.124 -7.140 12.791 1.00 84.50 91 LYS A C 1
ATOM 781 O O . LYS A 1 91 ? -3.147 -7.850 13.036 1.00 84.50 91 LYS A O 1
ATOM 786 N N . ILE A 1 92 ? -4.641 -7.022 11.578 1.00 90.38 92 ILE A N 1
ATOM 787 C CA . ILE A 1 92 ? -4.053 -7.595 10.377 1.00 90.38 92 ILE A CA 1
ATOM 788 C C . ILE A 1 92 ? -2.750 -6.847 10.091 1.00 90.38 92 ILE A C 1
ATOM 790 O O . ILE A 1 92 ? -2.665 -5.620 10.221 1.00 90.38 92 ILE A O 1
ATOM 794 N N . SER A 1 93 ? -1.726 -7.610 9.720 1.00 92.25 93 SER A N 1
ATOM 795 C CA . SER A 1 93 ? -0.415 -7.092 9.347 1.00 92.25 93 SER A CA 1
ATOM 796 C C . SER A 1 93 ? -0.092 -7.449 7.904 1.00 92.25 93 SER A C 1
ATOM 798 O O . SER A 1 93 ? -0.558 -8.465 7.389 1.00 92.25 93 SER A O 1
ATOM 800 N N . VAL A 1 94 ? 0.719 -6.613 7.267 1.00 92.75 94 VAL A N 1
ATOM 801 C CA . VAL A 1 94 ? 1.270 -6.857 5.934 1.00 92.75 94 VAL A CA 1
ATOM 802 C C . VAL A 1 94 ? 2.785 -6.945 6.038 1.00 92.75 94 VAL A C 1
ATOM 804 O O . VAL A 1 94 ? 3.410 -6.211 6.802 1.00 92.75 94 VAL A O 1
ATOM 807 N N . THR A 1 95 ? 3.375 -7.858 5.271 1.00 92.06 95 THR A N 1
ATOM 808 C CA . THR A 1 95 ? 4.828 -8.005 5.168 1.00 92.06 95 THR A CA 1
ATOM 809 C C . THR A 1 95 ? 5.283 -7.549 3.789 1.00 92.06 95 THR A C 1
ATOM 811 O O . THR A 1 95 ? 4.753 -8.026 2.788 1.00 92.06 95 THR A O 1
ATOM 814 N N . ARG A 1 96 ? 6.275 -6.657 3.735 1.00 89.44 96 ARG A N 1
ATOM 815 C CA . ARG A 1 96 ? 6.944 -6.212 2.506 1.00 89.44 96 ARG A CA 1
ATOM 816 C C . ARG A 1 96 ? 8.399 -6.656 2.545 1.00 89.44 96 ARG A C 1
ATOM 818 O O . ARG A 1 96 ? 9.055 -6.551 3.579 1.00 89.44 96 ARG A O 1
ATOM 825 N N . GLY A 1 97 ? 8.923 -7.108 1.415 1.00 85.81 97 GLY A N 1
ATOM 826 C CA . GLY A 1 97 ? 10.355 -7.317 1.252 1.00 85.81 97 GLY A CA 1
ATOM 827 C C . GLY A 1 97 ? 10.708 -8.503 0.361 1.00 85.81 97 GLY A C 1
ATOM 828 O O . GLY A 1 97 ? 9.818 -9.146 -0.198 1.00 85.81 97 GLY A O 1
ATOM 829 N N . PRO A 1 98 ? 12.009 -8.810 0.253 1.00 87.75 98 PRO A N 1
ATOM 830 C CA . PRO A 1 98 ? 13.118 -8.116 0.917 1.00 87.75 98 PRO A CA 1
ATOM 831 C C . PRO A 1 98 ? 13.344 -6.689 0.377 1.00 87.75 98 PRO A C 1
ATOM 833 O O . PRO A 1 98 ? 13.246 -6.451 -0.822 1.00 87.75 98 PRO A O 1
ATOM 836 N N . ASN A 1 99 ? 13.641 -5.729 1.259 1.00 83.12 99 ASN A N 1
ATOM 837 C CA . ASN A 1 99 ? 14.022 -4.366 0.871 1.00 83.12 99 ASN A CA 1
ATOM 838 C C . ASN A 1 99 ? 15.485 -4.315 0.371 1.00 83.12 99 ASN A C 1
ATOM 840 O O . ASN A 1 99 ? 16.194 -5.324 0.368 1.00 83.12 99 ASN A O 1
ATOM 844 N N . LYS A 1 100 ? 15.984 -3.126 0.005 1.00 81.62 100 LYS A N 1
ATOM 845 C CA . LYS A 1 100 ? 17.373 -2.921 -0.470 1.00 81.62 100 LYS A CA 1
ATOM 846 C C . LYS A 1 100 ? 18.475 -3.373 0.505 1.00 81.62 100 LYS A C 1
ATOM 848 O O . LYS A 1 100 ? 19.631 -3.480 0.113 1.00 81.62 100 LYS A O 1
ATOM 853 N N . PHE A 1 101 ? 18.128 -3.629 1.766 1.00 89.75 101 PHE A N 1
ATOM 854 C CA . PHE A 1 101 ? 19.024 -4.142 2.804 1.00 89.75 101 PHE A CA 1
ATOM 855 C C . PHE A 1 101 ? 18.796 -5.632 3.108 1.00 89.75 101 PHE A C 1
ATOM 85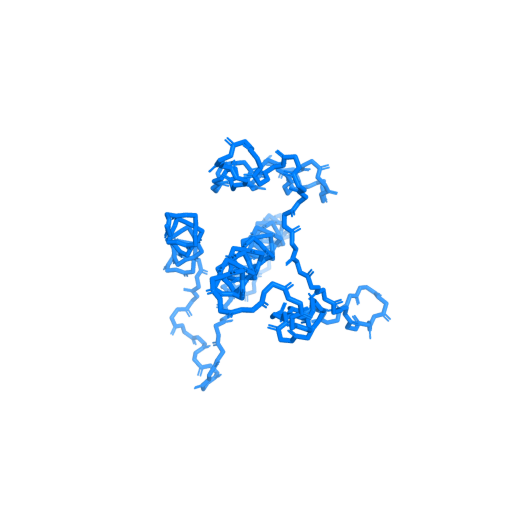7 O O . PHE A 1 101 ? 19.269 -6.116 4.135 1.00 89.75 101 PHE A O 1
ATOM 864 N N . LEU A 1 102 ? 18.064 -6.349 2.245 1.00 87.75 102 LEU A N 1
ATOM 865 C CA . LEU A 1 102 ? 17.686 -7.759 2.398 1.00 87.75 102 LEU A CA 1
ATOM 866 C C . LEU A 1 102 ? 16.848 -8.044 3.653 1.00 87.75 102 LEU A C 1
ATOM 868 O O . LEU A 1 102 ? 16.918 -9.129 4.230 1.00 87.75 102 LEU A O 1
ATOM 872 N N . ARG A 1 103 ? 16.049 -7.066 4.091 1.00 89.31 103 ARG A N 1
ATOM 873 C CA . ARG A 1 103 ? 15.187 -7.193 5.273 1.00 89.31 103 ARG A CA 1
ATOM 874 C C . ARG A 1 103 ? 13.721 -7.248 4.884 1.00 89.31 103 ARG A C 1
ATOM 876 O O . ARG A 1 103 ? 13.300 -6.583 3.940 1.00 89.31 103 ARG A O 1
ATOM 883 N N . PHE A 1 104 ? 12.956 -8.018 5.647 1.00 91.12 104 PHE A N 1
ATOM 884 C CA . PHE A 1 104 ? 11.500 -7.986 5.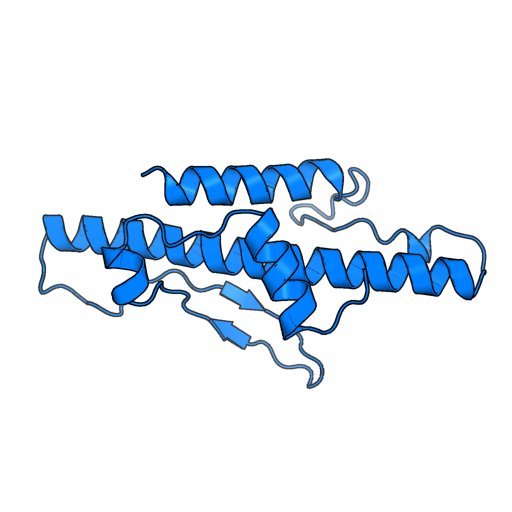606 1.00 91.12 104 PHE A CA 1
ATOM 885 C C . PHE A 1 104 ? 10.992 -6.972 6.625 1.00 91.12 104 PHE A C 1
ATOM 887 O O . PHE A 1 104 ? 11.479 -6.908 7.754 1.00 91.12 104 PHE A O 1
ATOM 894 N N . GLU A 1 105 ? 10.027 -6.171 6.203 1.00 90.38 105 GLU A N 1
ATOM 895 C CA . GLU A 1 105 ? 9.370 -5.157 7.014 1.00 90.38 105 GLU A CA 1
ATOM 896 C C . GLU A 1 105 ? 7.927 -5.586 7.254 1.00 90.38 105 GLU A C 1
ATOM 898 O O . GLU A 1 105 ? 7.245 -6.062 6.344 1.00 90.38 105 GLU A O 1
ATOM 903 N N . HIS A 1 106 ? 7.465 -5.426 8.490 1.00 92.31 106 HIS A N 1
ATOM 904 C CA . HIS A 1 106 ? 6.121 -5.802 8.903 1.00 92.31 106 HIS A CA 1
ATOM 905 C C . HIS A 1 106 ? 5.376 -4.553 9.353 1.00 92.31 106 HIS A C 1
ATOM 907 O O . HIS A 1 106 ? 5.807 -3.859 10.274 1.00 92.31 106 HIS A O 1
ATOM 913 N N . PHE A 1 107 ? 4.240 -4.290 8.723 1.00 89.88 107 PHE A N 1
ATOM 914 C CA . PHE A 1 107 ? 3.414 -3.125 8.997 1.00 89.88 107 PHE A CA 1
ATOM 915 C C . PHE A 1 107 ? 2.080 -3.564 9.585 1.00 89.88 107 PHE A C 1
ATOM 917 O O . PHE A 1 107 ? 1.550 -4.622 9.239 1.00 89.88 107 PHE A O 1
ATOM 924 N N . ARG A 1 108 ? 1.502 -2.718 10.440 1.00 91.38 108 ARG A N 1
ATOM 925 C CA . ARG A 1 108 ? 0.116 -2.834 10.919 1.00 91.38 108 ARG A CA 1
ATOM 926 C C . ARG A 1 108 ? -0.643 -1.571 10.509 1.00 91.38 108 ARG A C 1
ATOM 928 O O . ARG A 1 108 ? -0.780 -0.667 11.327 1.00 91.38 108 ARG A O 1
ATOM 935 N N . PRO A 1 109 ? -1.055 -1.466 9.234 1.00 91.56 109 PRO A N 1
ATOM 936 C CA . PRO A 1 109 ? -1.649 -0.252 8.696 1.00 91.56 109 PRO A CA 1
ATOM 937 C C . PRO A 1 109 ? -2.923 0.141 9.444 1.00 91.56 109 PRO A C 1
ATOM 939 O O . PRO A 1 109 ? -3.787 -0.698 9.713 1.00 91.56 109 PRO A O 1
ATOM 942 N N . SER A 1 110 ? -3.051 1.431 9.736 1.00 89.25 110 SER A N 1
ATOM 943 C CA . SER A 1 110 ? -4.251 2.041 10.305 1.00 89.25 110 SER A CA 1
ATOM 944 C C . SER A 1 110 ? -4.389 3.467 9.792 1.00 89.25 110 SER A C 1
ATOM 946 O O . SER A 1 110 ? -3.396 4.179 9.659 1.00 89.25 110 SER A O 1
ATOM 948 N N . TYR A 1 111 ? -5.620 3.904 9.541 1.00 88.12 111 TYR A N 1
ATOM 949 C CA . TYR A 1 111 ? -5.892 5.316 9.279 1.00 88.12 111 TYR A CA 1
ATOM 950 C C . TYR A 1 111 ? -5.722 6.135 10.555 1.00 88.12 111 TYR A C 1
ATOM 952 O O . TYR A 1 111 ?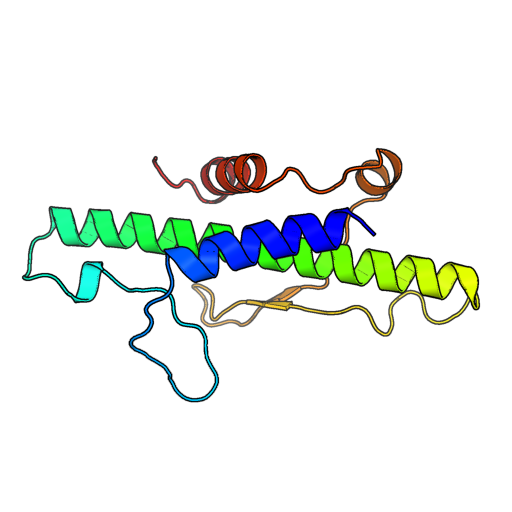 -6.178 5.688 11.608 1.00 88.12 111 TYR A O 1
ATOM 960 N N . ALA A 1 112 ? -5.114 7.318 10.451 1.00 83.50 112 ALA A N 1
ATOM 961 C CA . ALA A 1 112 ? -5.074 8.269 11.558 1.00 83.50 112 ALA A CA 1
ATOM 962 C C . ALA A 1 112 ? -6.488 8.763 11.904 1.00 83.50 112 ALA A C 1
ATOM 964 O O . ALA A 1 112 ? -7.369 8.793 11.039 1.00 83.50 112 ALA A O 1
ATOM 965 N N . ASP A 1 113 ? -6.697 9.171 13.154 1.00 77.44 113 ASP A N 1
ATOM 966 C CA . ASP A 1 113 ? -8.022 9.539 13.667 1.00 77.44 113 ASP A CA 1
ATOM 967 C C . ASP A 1 113 ? -8.659 10.696 12.889 1.00 77.44 113 ASP A C 1
ATOM 969 O O . ASP A 1 113 ? -9.846 10.651 12.577 1.00 77.44 113 ASP A O 1
ATOM 973 N N . GLU A 1 114 ? -7.859 11.667 12.450 1.00 73.50 114 GLU A N 1
ATOM 974 C CA . GLU A 1 114 ? -8.302 12.787 11.607 1.00 73.50 114 GLU A CA 1
ATOM 975 C C . GLU A 1 114 ? -8.943 12.311 10.290 1.00 73.50 114 GLU A C 1
ATOM 977 O O . GLU A 1 114 ? -10.001 12.795 9.885 1.00 73.50 114 GLU A O 1
ATOM 982 N N . HIS A 1 115 ? -8.353 11.296 9.652 1.00 73.38 115 HIS A N 1
ATOM 983 C CA . HIS A 1 115 ? -8.876 10.695 8.422 1.00 73.38 115 HIS A CA 1
ATOM 984 C C . HIS A 1 115 ? -10.059 9.755 8.681 1.00 73.38 115 HIS A C 1
ATOM 986 O O . HIS A 1 115 ? -10.913 9.570 7.817 1.00 73.38 115 HIS A O 1
ATOM 992 N N . ARG A 1 116 ? -10.141 9.147 9.870 1.00 73.19 116 ARG A N 1
ATOM 993 C CA . ARG A 1 116 ? -11.312 8.348 10.268 1.00 73.19 116 ARG A CA 1
ATOM 994 C C . ARG A 1 116 ? -12.537 9.245 10.458 1.00 73.19 116 ARG A C 1
ATOM 996 O O . ARG A 1 116 ? -13.631 8.874 10.034 1.00 73.19 116 ARG A O 1
ATOM 1003 N N . LEU A 1 117 ? -12.337 10.420 11.058 1.00 69.62 117 LEU A N 1
ATOM 1004 C CA . LEU A 1 117 ? -13.380 11.405 11.347 1.00 69.62 117 LEU A CA 1
ATOM 1005 C C . LEU A 1 117 ? -13.884 12.135 10.093 1.00 69.62 117 LEU A C 1
ATOM 1007 O O . LEU A 1 117 ? -15.044 12.539 10.064 1.00 69.62 117 LEU A O 1
ATOM 1011 N N . SER A 1 118 ? -13.067 12.254 9.038 1.00 72.75 118 SER A N 1
ATOM 1012 C CA . SER A 1 118 ? -13.491 12.854 7.761 1.00 72.75 118 SER A CA 1
ATOM 1013 C C . SER A 1 118 ? -14.496 11.999 6.973 1.00 72.75 118 SER A C 1
ATOM 1015 O O . SER A 1 118 ? -15.132 12.494 6.044 1.00 72.75 118 SER A O 1
ATOM 1017 N N . GLY A 1 119 ? -14.655 10.719 7.329 1.00 69.75 119 GLY A N 1
ATOM 1018 C CA . GLY A 1 119 ? -15.610 9.791 6.718 1.00 69.75 119 GLY A CA 1
ATOM 1019 C C . GLY A 1 119 ? -15.113 9.079 5.454 1.00 69.75 119 GLY A C 1
ATOM 1020 O O . GLY A 1 119 ? -15.667 8.028 5.121 1.00 69.75 119 GLY A O 1
ATOM 1021 N N . ASP A 1 120 ? -14.056 9.579 4.801 1.00 76.75 120 ASP A N 1
ATOM 1022 C CA . ASP A 1 120 ? -13.430 8.943 3.633 1.00 76.75 120 ASP A CA 1
ATOM 1023 C C . ASP A 1 120 ? -11.885 8.996 3.693 1.00 76.75 120 ASP A C 1
ATOM 1025 O O . ASP A 1 120 ? -11.257 9.914 3.162 1.00 76.75 120 ASP A O 1
ATOM 1029 N N . PRO A 1 121 ? -11.243 8.031 4.377 1.00 84.62 121 PRO A N 1
ATOM 1030 C CA . PRO A 1 121 ? -9.791 7.973 4.528 1.00 84.62 121 PRO A CA 1
ATOM 1031 C C . PRO A 1 121 ? -9.065 7.385 3.306 1.00 84.62 121 PRO A C 1
ATOM 1033 O O . PRO A 1 121 ? -7.833 7.332 3.296 1.00 84.62 121 PRO A O 1
ATOM 1036 N N . TYR A 1 122 ? -9.789 6.883 2.299 1.00 90.50 122 TYR A N 1
ATOM 1037 C CA . TYR A 1 122 ? -9.190 6.281 1.112 1.00 90.50 122 TYR A CA 1
ATOM 1038 C C . TYR A 1 122 ? -9.226 7.260 -0.068 1.00 90.50 122 TYR A C 1
ATOM 1040 O O . TYR A 1 122 ? -10.304 7.588 -0.551 1.00 90.50 122 TYR A O 1
ATOM 1048 N N . PRO A 1 123 ? -8.069 7.695 -0.599 1.00 89.38 123 PRO A N 1
ATOM 1049 C CA . PRO A 1 123 ? -8.036 8.710 -1.651 1.00 89.38 123 PRO A CA 1
ATOM 1050 C C . PRO A 1 123 ? -8.370 8.175 -3.060 1.00 89.38 123 PRO A C 1
ATOM 1052 O O . PRO A 1 123 ? -8.306 8.931 -4.032 1.00 89.38 123 PRO A O 1
ATOM 1055 N N . GLY A 1 124 ? -8.695 6.882 -3.200 1.00 92.31 124 GLY A N 1
ATOM 1056 C CA . GLY A 1 124 ? -8.929 6.227 -4.492 1.00 92.31 124 GLY A CA 1
ATOM 1057 C C . GLY A 1 124 ? -7.648 5.962 -5.288 1.00 92.31 124 GLY A C 1
ATOM 1058 O O . GLY A 1 124 ? -6.588 6.530 -5.012 1.00 92.31 124 GLY A O 1
ATOM 1059 N N . LEU A 1 125 ? -7.738 5.130 -6.332 1.00 92.31 125 LEU A N 1
ATOM 1060 C CA . LEU A 1 125 ? -6.592 4.779 -7.182 1.00 92.31 125 LEU A CA 1
ATOM 1061 C C . LEU A 1 125 ? -5.831 5.993 -7.744 1.00 92.31 125 LEU A C 1
ATOM 1063 O O . LEU A 1 125 ? -4.605 5.967 -7.821 1.00 92.31 125 LEU A O 1
ATOM 1067 N N . ALA A 1 126 ? -6.530 7.063 -8.133 1.00 92.31 126 ALA A N 1
ATOM 1068 C CA . ALA A 1 126 ? -5.887 8.274 -8.649 1.00 92.31 126 ALA A CA 1
ATOM 1069 C C . ALA A 1 126 ? -5.030 8.973 -7.580 1.00 92.31 126 ALA A C 1
ATOM 1071 O O . ALA A 1 126 ? -3.909 9.396 -7.866 1.00 92.31 126 ALA A O 1
ATOM 1072 N N . GLY A 1 127 ? -5.529 9.046 -6.343 1.00 91.94 127 GLY A N 1
ATOM 1073 C CA . GLY A 1 127 ? -4.777 9.580 -5.213 1.00 91.94 127 GLY A CA 1
ATOM 1074 C C . GLY A 1 127 ? -3.583 8.704 -4.845 1.00 91.94 127 GLY A C 1
ATOM 1075 O O . GLY A 1 127 ? -2.496 9.229 -4.629 1.00 91.94 127 GLY A O 1
ATOM 1076 N N . ILE A 1 128 ? -3.742 7.376 -4.880 1.00 92.94 128 ILE A N 1
ATOM 1077 C CA . ILE A 1 128 ? -2.635 6.432 -4.662 1.00 92.94 128 ILE A CA 1
ATOM 1078 C C . ILE A 1 128 ? -1.524 6.630 -5.694 1.00 92.94 128 ILE A C 1
ATOM 1080 O O . ILE A 1 128 ? -0.363 6.769 -5.326 1.00 92.94 128 ILE A O 1
ATOM 1084 N N . LYS A 1 129 ? -1.863 6.715 -6.985 1.00 92.25 129 LYS A N 1
ATOM 1085 C CA . LYS A 1 129 ? -0.868 6.969 -8.039 1.00 92.25 129 LYS A CA 1
ATOM 1086 C C . LYS A 1 129 ? -0.105 8.273 -7.806 1.00 92.25 129 LYS A C 1
ATOM 1088 O O . LYS A 1 129 ? 1.103 8.311 -8.018 1.00 92.25 129 LYS A O 1
ATOM 1093 N N . LYS A 1 130 ? -0.788 9.321 -7.335 1.00 91.81 130 LYS A N 1
ATOM 1094 C CA . LYS A 1 130 ? -0.153 10.593 -6.976 1.00 91.81 130 LYS A CA 1
ATOM 1095 C C . LYS A 1 130 ? 0.815 10.436 -5.796 1.00 91.81 130 LYS A C 1
ATOM 1097 O O . LYS A 1 130 ? 1.954 10.874 -5.910 1.00 91.81 130 LYS A O 1
ATOM 1102 N N . ILE A 1 131 ? 0.400 9.752 -4.727 1.00 89.25 131 ILE A N 1
ATOM 1103 C CA . ILE A 1 131 ? 1.263 9.443 -3.573 1.00 89.25 131 ILE A CA 1
ATOM 1104 C C . ILE A 1 131 ? 2.509 8.680 -4.024 1.00 89.25 131 ILE A C 1
ATOM 1106 O O . ILE A 1 131 ? 3.611 8.997 -3.582 1.00 89.25 131 ILE A O 1
ATOM 1110 N N . VAL 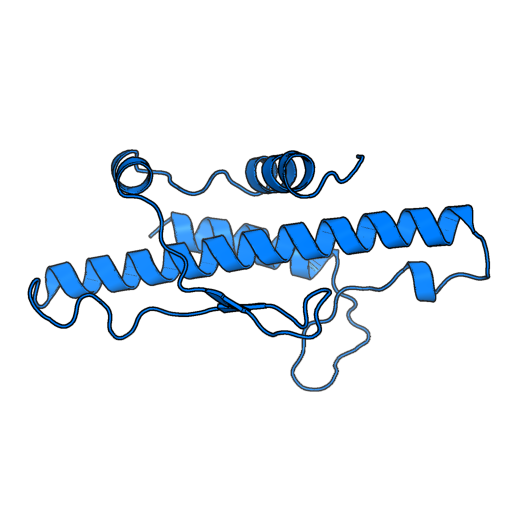A 1 132 ? 2.355 7.709 -4.927 1.00 89.56 132 VAL A N 1
ATOM 1111 C CA . VAL A 1 132 ? 3.474 6.902 -5.425 1.00 89.56 132 VAL A CA 1
ATOM 1112 C C . VAL A 1 132 ? 4.494 7.759 -6.179 1.00 89.56 132 VAL A C 1
ATOM 1114 O O . VAL A 1 132 ? 5.693 7.653 -5.924 1.00 89.56 132 VAL A O 1
ATOM 1117 N N . VAL A 1 133 ? 4.028 8.648 -7.060 1.00 88.88 133 VAL A N 1
ATOM 1118 C CA . VAL A 1 133 ? 4.890 9.598 -7.784 1.00 88.88 133 VAL A CA 1
ATOM 1119 C C . VAL A 1 133 ? 5.620 10.534 -6.816 1.00 88.88 133 VAL A C 1
ATOM 1121 O O . VAL A 1 133 ? 6.830 10.716 -6.931 1.00 88.88 133 VAL A O 1
ATOM 1124 N N . GLU A 1 134 ? 4.907 11.097 -5.839 1.00 87.88 134 GLU A N 1
ATOM 1125 C CA . GLU A 1 134 ? 5.464 12.051 -4.870 1.00 87.88 134 GLU A CA 1
ATOM 1126 C C . GLU A 1 134 ? 6.459 11.401 -3.896 1.00 87.88 134 GLU A C 1
ATOM 1128 O O . GLU A 1 134 ? 7.469 12.010 -3.549 1.00 87.88 134 GLU A O 1
ATOM 1133 N N . THR A 1 135 ? 6.192 10.164 -3.471 1.00 82.00 135 THR A N 1
ATOM 1134 C CA . THR A 1 135 ? 6.945 9.485 -2.404 1.00 82.00 135 THR A CA 1
ATOM 1135 C C . THR A 1 135 ? 8.141 8.705 -2.936 1.00 82.00 135 THR A C 1
ATOM 1137 O O . THR A 1 135 ? 9.221 8.748 -2.346 1.00 82.00 135 THR A O 1
ATOM 1140 N N . TYR A 1 136 ? 7.962 7.987 -4.045 1.00 77.88 136 TYR A N 1
ATOM 1141 C CA . TYR A 1 136 ? 8.983 7.091 -4.594 1.00 77.88 136 TYR A CA 1
ATOM 1142 C C . TYR A 1 136 ? 9.722 7.703 -5.794 1.00 77.88 136 TYR A C 1
ATOM 1144 O O . TYR A 1 136 ? 10.707 7.138 -6.262 1.00 77.88 136 TYR A O 1
ATOM 1152 N N . GLY A 1 137 ? 9.311 8.892 -6.255 1.00 72.56 137 GLY A N 1
ATOM 1153 C CA . GLY A 1 137 ? 10.028 9.657 -7.278 1.00 72.56 137 GLY A CA 1
ATOM 1154 C C . GLY A 1 137 ? 9.916 9.083 -8.692 1.00 72.56 137 GLY A C 1
ATOM 1155 O O . GLY A 1 137 ? 10.755 9.394 -9.542 1.00 72.56 137 GLY A O 1
ATOM 1156 N N . HIS A 1 138 ? 8.898 8.258 -8.949 1.00 70.31 138 HIS A N 1
ATOM 1157 C CA . HIS A 1 138 ? 8.599 7.740 -10.285 1.00 70.31 138 HIS A CA 1
ATOM 1158 C C . HIS A 1 138 ? 8.309 8.895 -11.247 1.00 70.31 138 HIS A C 1
ATOM 1160 O O . HIS A 1 138 ? 7.490 9.767 -10.954 1.00 70.31 138 HIS A O 1
ATOM 1166 N N . ARG A 1 139 ? 8.977 8.919 -12.406 1.00 52.97 139 ARG A N 1
ATOM 1167 C CA . ARG A 1 139 ? 8.654 9.860 -13.488 1.00 52.97 139 ARG A CA 1
ATOM 1168 C C . ARG A 1 139 ? 7.546 9.240 -14.339 1.00 52.97 139 ARG A C 1
ATOM 1170 O O . ARG A 1 139 ? 7.740 8.139 -14.842 1.00 52.97 139 ARG A O 1
ATOM 1177 N N . LEU A 1 140 ? 6.409 9.932 -14.451 1.00 48.50 140 LEU A N 1
ATOM 1178 C CA . LEU A 1 140 ? 5.342 9.593 -15.404 1.00 48.50 140 LEU A CA 1
ATOM 1179 C C . LEU A 1 140 ? 5.811 9.780 -16.851 1.00 48.50 140 LEU A C 1
ATOM 1181 O O . LEU A 1 140 ? 6.582 10.741 -17.092 1.00 48.50 140 LEU A O 1
#

Radius of gyration: 17.69 Å; chains: 1; bounding box: 39×36×54 Å

Secondary structure (DSSP, 8-state):
-HHHHHHHHHHHHHHHHHB-TT--BTTB--B--GGGSS-S-HHHHHHHHHHHHHHHHHHHHHHHHHHHHHHHHHHHHHHHH-TTS-TTTT---EEE---TTS--EEE-----HHHHHTS----HHHHHHHHHHHHH----

pLDDT: mean 82.99, std 11.97, range [46.69, 94.94]

Sequence (140 aa):
MKIFADVWRDLIGVIDREFAYHRNMRDRFCLREKHKEIDWDEKLYKQYGDEFDFLVDVIHELIYHATAAANLICDRVRDEVDHGYRFDEGKISVTRGPNKFLRFEHFRPSYADEHRLSGDPYPGLAGIKKIVVETYGHRL